Protein AF-I4DK26-F1 (afdb_monomer)

Organism: Papilio xuthus (NCBI:txid66420)

Structure (mmCIF, N/CA/C/O backbone):
data_AF-I4DK26-F1
#
_entry.id   AF-I4DK26-F1
#
loop_
_atom_site.group_PDB
_atom_site.id
_atom_site.type_symbol
_atom_site.label_atom_id
_atom_site.label_alt_id
_atom_site.label_comp_id
_atom_site.label_asym_id
_atom_site.label_entity_id
_atom_site.label_seq_id
_atom_site.pdbx_PDB_ins_code
_atom_site.Cartn_x
_atom_site.Cartn_y
_atom_site.Cartn_z
_atom_site.occupancy
_atom_site.B_iso_or_equiv
_atom_site.auth_seq_id
_atom_site.auth_comp_id
_atom_site.auth_asym_id
_atom_site.auth_atom_id
_atom_site.pdbx_PDB_model_num
ATOM 1 N N . MET A 1 1 ? -2.551 6.060 35.022 1.00 50.19 1 MET A N 1
ATOM 2 C CA . MET A 1 1 ? -3.423 5.705 33.881 1.00 50.19 1 MET A CA 1
ATOM 3 C C . MET A 1 1 ? -2.847 6.397 32.657 1.00 50.19 1 MET A C 1
ATOM 5 O O . MET A 1 1 ? -2.247 7.448 32.830 1.00 50.19 1 MET A O 1
ATOM 9 N N . ALA A 1 2 ? -2.868 5.751 31.491 1.00 61.41 2 ALA A N 1
ATOM 10 C CA . ALA A 1 2 ? -2.164 6.220 30.297 1.00 61.41 2 ALA A CA 1
ATOM 11 C C . ALA A 1 2 ? -2.879 7.431 29.673 1.00 61.41 2 ALA A C 1
ATOM 13 O O . ALA A 1 2 ? -3.603 7.293 28.690 1.00 61.41 2 ALA A O 1
ATOM 14 N N . ASP A 1 3 ? -2.693 8.604 30.271 1.00 63.66 3 ASP A N 1
ATOM 15 C CA . ASP A 1 3 ? -3.141 9.862 29.689 1.00 63.66 3 ASP A CA 1
ATOM 16 C C . ASP A 1 3 ? -2.248 10.172 28.477 1.00 63.66 3 ASP A C 1
ATOM 18 O O . ASP A 1 3 ? -1.029 10.296 28.605 1.00 63.66 3 ASP A O 1
ATOM 22 N N . ASN A 1 4 ? -2.880 10.263 27.300 1.00 82.31 4 ASN A N 1
ATOM 23 C CA . ASN A 1 4 ? -2.314 10.588 25.977 1.00 82.31 4 ASN A CA 1
ATOM 24 C C . ASN A 1 4 ? -1.722 9.430 25.147 1.00 82.31 4 ASN A C 1
ATOM 26 O O . ASN A 1 4 ? -0.639 9.548 24.571 1.00 82.31 4 ASN A O 1
ATOM 30 N N . MET A 1 5 ? -2.458 8.326 24.989 1.00 83.38 5 MET A N 1
ATOM 31 C CA . MET A 1 5 ? -2.145 7.344 23.939 1.00 83.38 5 MET A CA 1
ATOM 32 C C . MET A 1 5 ? -2.557 7.869 22.559 1.00 83.38 5 MET A C 1
ATOM 34 O O . MET A 1 5 ? -3.704 8.257 22.349 1.00 83.38 5 MET A O 1
ATOM 38 N N . THR A 1 6 ? -1.630 7.840 21.603 1.00 90.88 6 THR A N 1
ATOM 39 C CA . THR A 1 6 ? -1.899 8.166 20.198 1.00 90.88 6 THR A CA 1
ATOM 40 C C . THR A 1 6 ? -1.714 6.929 19.332 1.00 90.88 6 THR A C 1
ATOM 42 O O . THR A 1 6 ? -0.807 6.125 19.548 1.00 90.88 6 THR A O 1
ATOM 45 N N . GLN A 1 7 ? -2.590 6.765 18.342 1.00 93.12 7 GLN A N 1
ATOM 46 C CA . GLN A 1 7 ? -2.436 5.741 17.319 1.00 93.12 7 GLN A CA 1
ATOM 47 C C . GLN A 1 7 ? -1.818 6.381 16.077 1.00 93.12 7 GLN A C 1
ATOM 49 O O . GLN A 1 7 ? -2.447 7.197 15.410 1.00 93.12 7 GLN A O 1
ATOM 54 N N . LEU A 1 8 ? -0.574 6.008 15.780 1.00 94.56 8 LEU A N 1
ATOM 55 C CA . LEU A 1 8 ? 0.147 6.458 14.594 1.00 94.56 8 LEU A CA 1
ATOM 56 C C . LEU A 1 8 ? 0.211 5.329 13.572 1.00 94.56 8 LEU A C 1
ATOM 58 O O . LEU A 1 8 ? 0.556 4.191 13.895 1.00 94.56 8 LEU A O 1
ATOM 62 N N . VAL A 1 9 ? -0.089 5.663 12.322 1.00 95.38 9 VAL A N 1
ATOM 63 C CA . VAL A 1 9 ? -0.022 4.736 11.196 1.00 95.38 9 VAL A CA 1
ATOM 64 C C . VAL A 1 9 ? 0.969 5.292 10.188 1.00 95.38 9 VAL A C 1
ATOM 66 O O . VAL A 1 9 ? 0.790 6.389 9.666 1.00 95.38 9 VAL A O 1
ATOM 69 N N . ARG A 1 10 ? 2.027 4.530 9.908 1.00 95.44 10 ARG A N 1
ATOM 70 C CA . ARG A 1 10 ? 2.944 4.837 8.809 1.00 95.44 10 ARG A CA 1
ATOM 71 C C . ARG A 1 10 ? 2.345 4.315 7.509 1.00 95.44 10 ARG A C 1
ATOM 73 O O . ARG A 1 10 ? 1.998 3.137 7.434 1.00 95.44 10 ARG A O 1
ATOM 80 N N . ALA A 1 11 ? 2.273 5.185 6.510 1.00 96.69 11 ALA A N 1
ATOM 81 C CA . ALA A 1 11 ? 1.888 4.838 5.153 1.00 96.69 11 ALA A CA 1
ATOM 82 C C . ALA A 1 11 ? 3.021 5.190 4.186 1.00 96.69 11 ALA A C 1
ATOM 84 O O . ALA A 1 11 ? 3.682 6.216 4.344 1.00 96.69 11 ALA A O 1
ATOM 85 N N . GLU A 1 12 ? 3.229 4.343 3.184 1.00 97.00 12 GLU A N 1
ATOM 86 C CA . GLU A 1 12 ? 4.164 4.596 2.089 1.00 97.00 12 GLU A CA 1
ATOM 87 C C . GLU A 1 12 ? 3.394 4.583 0.777 1.00 97.00 12 GLU A C 1
ATOM 89 O O . GLU A 1 12 ? 2.796 3.568 0.414 1.00 97.00 12 GLU A O 1
ATOM 94 N N . ILE A 1 13 ? 3.392 5.727 0.094 1.00 97.19 13 ILE A N 1
ATOM 95 C CA . ILE A 1 13 ? 2.631 5.952 -1.134 1.00 97.19 13 ILE A CA 1
ATOM 96 C C . ILE A 1 13 ? 3.604 6.011 -2.312 1.00 97.19 13 ILE A C 1
ATOM 98 O O . ILE A 1 13 ? 4.636 6.681 -2.231 1.00 97.19 13 ILE A O 1
ATOM 102 N N . CYS A 1 14 ? 3.284 5.322 -3.409 1.00 96.56 14 CYS A N 1
ATOM 103 C CA . CYS A 1 14 ? 4.034 5.437 -4.657 1.00 96.56 14 CYS A CA 1
ATOM 104 C C . CYS A 1 14 ? 4.100 6.898 -5.129 1.00 96.56 14 CYS A C 1
ATOM 106 O O . CYS A 1 14 ? 3.071 7.534 -5.341 1.00 96.56 14 CYS A O 1
ATOM 108 N N . ALA A 1 15 ? 5.312 7.411 -5.348 1.00 95.94 15 ALA A N 1
ATOM 109 C CA . ALA A 1 15 ? 5.516 8.755 -5.891 1.00 95.94 15 ALA A CA 1
ATOM 110 C C . ALA A 1 15 ? 5.247 8.837 -7.406 1.00 95.94 15 ALA A C 1
ATOM 112 O O . ALA A 1 15 ? 4.944 9.905 -7.926 1.00 95.94 15 ALA A O 1
ATOM 113 N N . SER A 1 16 ? 5.381 7.713 -8.114 1.00 95.00 16 SER A N 1
ATOM 114 C CA . SER A 1 16 ? 5.155 7.5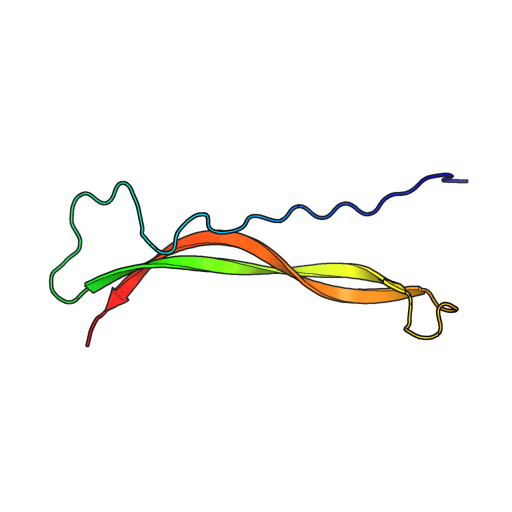88 -9.554 1.00 95.00 16 SER A CA 1
ATOM 115 C C . SER A 1 16 ? 4.644 6.187 -9.881 1.00 95.00 16 SER A C 1
ATOM 117 O O . SER A 1 16 ? 4.862 5.243 -9.119 1.00 95.00 16 SER A O 1
ATOM 119 N N . THR A 1 17 ? 3.979 6.053 -11.026 1.00 93.44 17 THR A N 1
ATOM 120 C CA . THR A 1 17 ? 3.619 4.768 -11.642 1.00 93.44 17 THR A CA 1
ATOM 121 C C . THR A 1 17 ? 4.755 4.183 -12.484 1.00 93.44 17 THR A C 1
ATOM 123 O O . THR A 1 17 ? 4.697 3.016 -12.866 1.00 93.44 17 THR A O 1
ATOM 126 N N . GLU A 1 18 ? 5.797 4.965 -12.762 1.00 92.44 18 GLU A N 1
ATOM 127 C CA . GLU A 1 18 ? 6.958 4.561 -13.554 1.00 92.44 18 GLU A CA 1
ATOM 128 C C . GLU A 1 18 ? 8.083 4.032 -12.658 1.00 92.44 18 GLU A C 1
ATOM 130 O O . GLU A 1 18 ? 8.373 4.583 -11.591 1.00 92.44 18 GLU A O 1
ATOM 135 N N . CYS A 1 19 ? 8.726 2.949 -13.094 1.00 92.88 19 CYS A N 1
ATOM 136 C CA . CYS A 1 19 ? 9.893 2.407 -12.412 1.00 92.88 19 CYS A CA 1
ATOM 137 C C . CYS A 1 19 ? 11.165 3.151 -12.828 1.00 92.88 19 CYS A C 1
ATOM 139 O O . CYS A 1 19 ? 11.425 3.321 -14.015 1.00 92.88 19 CYS A O 1
ATOM 141 N N . ASN A 1 20 ? 11.999 3.509 -11.851 1.00 90.00 20 ASN A N 1
ATOM 142 C CA . ASN A 1 20 ? 13.306 4.126 -12.082 1.00 90.00 20 ASN A CA 1
ATOM 143 C C . ASN A 1 20 ? 14.449 3.123 -11.877 1.00 90.00 20 ASN A C 1
ATOM 145 O O . ASN A 1 20 ? 14.321 2.175 -11.104 1.00 90.00 20 ASN A O 1
ATOM 149 N N . GLY A 1 21 ? 15.587 3.362 -12.536 1.00 87.44 21 GLY A N 1
ATOM 150 C CA . GLY A 1 21 ? 16.813 2.576 -12.333 1.00 87.44 21 GLY A CA 1
ATOM 151 C C . GLY A 1 21 ? 16.812 1.189 -12.985 1.00 87.44 21 GLY A C 1
ATOM 152 O O . GLY A 1 21 ? 17.606 0.335 -12.598 1.00 87.44 21 GLY A O 1
ATOM 153 N N . LEU A 1 22 ? 15.935 0.949 -13.962 1.00 87.31 22 LEU A N 1
ATOM 154 C CA . LEU A 1 22 ? 15.937 -0.283 -14.748 1.00 87.31 22 LEU A CA 1
ATOM 155 C C . LEU A 1 22 ? 16.943 -0.160 -15.899 1.00 87.31 22 LEU A C 1
ATOM 157 O O . LEU A 1 22 ? 16.832 0.749 -16.716 1.00 87.31 22 LEU A O 1
ATOM 161 N N . CYS A 1 23 ? 17.914 -1.074 -15.981 1.00 82.56 23 CYS A N 1
ATOM 162 C CA . CYS A 1 23 ? 18.895 -1.076 -17.073 1.00 82.56 23 CYS A CA 1
ATOM 163 C C . CYS A 1 23 ? 18.253 -1.468 -18.412 1.00 82.56 23 CYS A C 1
ATOM 165 O O . CYS A 1 23 ? 18.455 -0.799 -19.420 1.00 82.56 23 CYS A O 1
ATOM 167 N N . THR A 1 24 ? 17.474 -2.551 -18.417 1.00 87.38 24 THR A N 1
ATOM 168 C CA . THR A 1 24 ? 16.764 -3.070 -19.592 1.00 87.38 24 THR A CA 1
ATOM 169 C C . THR A 1 24 ? 15.557 -3.894 -19.148 1.00 87.38 24 THR A C 1
ATOM 171 O O . THR A 1 24 ? 15.623 -4.633 -18.166 1.00 87.38 24 THR A O 1
ATOM 174 N N . ILE A 1 25 ? 14.453 -3.779 -19.889 1.00 89.88 25 ILE A N 1
ATOM 175 C CA . ILE A 1 25 ? 13.258 -4.618 -19.730 1.00 89.88 25 ILE A CA 1
ATOM 176 C C . ILE A 1 25 ? 13.191 -5.552 -20.949 1.00 89.88 25 ILE A C 1
ATOM 178 O O . ILE A 1 25 ? 13.364 -5.069 -22.071 1.00 89.88 25 ILE A O 1
ATOM 182 N N . PRO A 1 26 ? 12.978 -6.870 -20.773 1.00 90.31 26 PRO A N 1
ATOM 183 C CA . PRO A 1 26 ? 12.850 -7.795 -21.894 1.00 90.31 26 PRO A CA 1
ATOM 184 C C . PRO A 1 26 ? 11.716 -7.411 -22.855 1.00 90.31 26 PRO A C 1
ATOM 186 O O . PRO A 1 26 ? 10.681 -6.887 -22.439 1.00 90.31 26 PRO A O 1
ATOM 189 N N . LEU A 1 27 ? 11.890 -7.720 -24.143 1.00 90.56 27 LEU A N 1
ATOM 190 C CA . LEU A 1 27 ? 10.843 -7.526 -25.149 1.00 90.56 27 LEU A CA 1
ATOM 191 C C . LEU A 1 27 ? 9.565 -8.271 -24.745 1.00 90.56 27 LEU A C 1
ATOM 193 O O . LEU A 1 27 ? 9.617 -9.415 -24.297 1.00 90.56 27 LEU A O 1
ATOM 197 N N . GLY A 1 28 ? 8.421 -7.610 -24.910 1.00 92.25 28 GLY A N 1
ATOM 198 C CA . GLY A 1 28 ? 7.124 -8.151 -24.499 1.00 92.25 28 GLY A CA 1
ATOM 199 C C . GLY A 1 28 ? 6.805 -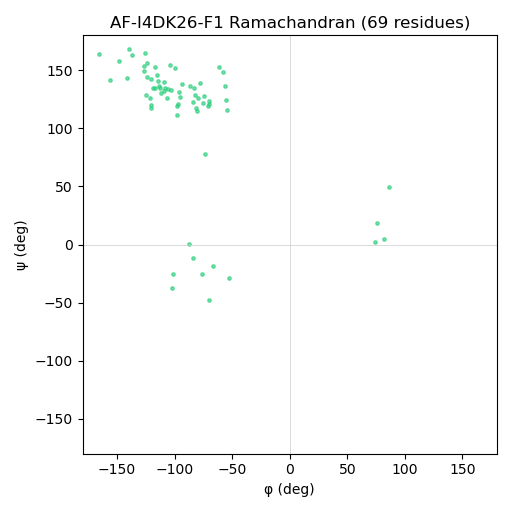7.977 -23.012 1.00 92.25 28 GLY A C 1
ATOM 200 O O . GLY A 1 28 ? 5.760 -8.445 -22.580 1.00 92.25 28 GLY A O 1
ATOM 201 N N . TYR A 1 29 ? 7.645 -7.287 -22.235 1.00 93.06 29 TYR A N 1
ATOM 202 C CA . TYR A 1 29 ? 7.342 -6.917 -20.853 1.00 93.06 29 TYR A CA 1
ATOM 203 C C . TYR A 1 29 ? 7.277 -5.398 -20.682 1.00 93.06 29 TYR A C 1
ATOM 205 O O . TYR A 1 29 ? 7.916 -4.637 -21.408 1.00 93.06 29 TYR A O 1
ATOM 213 N N . SER A 1 30 ? 6.502 -4.948 -19.702 1.00 92.75 30 SER A N 1
ATOM 214 C CA . SER A 1 30 ? 6.483 -3.570 -19.217 1.00 92.75 30 SER A CA 1
ATOM 215 C C . SER A 1 30 ? 6.699 -3.552 -17.710 1.00 92.75 30 SER A C 1
ATOM 217 O O . SER A 1 30 ? 6.433 -4.528 -17.011 1.00 92.75 30 SER A O 1
ATOM 219 N N . SER A 1 31 ? 7.231 -2.451 -17.190 1.00 94.38 31 SER A N 1
ATOM 220 C CA . SER A 1 31 ? 7.392 -2.253 -15.752 1.00 94.38 31 SER A CA 1
ATOM 221 C C . SER A 1 31 ? 6.427 -1.192 -15.258 1.00 94.38 31 SER A C 1
ATOM 223 O O . SER A 1 31 ? 6.297 -0.147 -15.897 1.00 94.38 31 SER A O 1
ATOM 225 N N . ARG A 1 32 ? 5.826 -1.408 -14.091 1.00 94.81 32 ARG A N 1
ATOM 226 C CA . ARG A 1 32 ? 5.038 -0.386 -13.400 1.00 94.81 32 ARG A CA 1
ATOM 227 C C . ARG A 1 32 ? 5.252 -0.450 -11.896 1.00 94.81 32 ARG A C 1
ATOM 229 O O . ARG A 1 32 ? 5.384 -1.531 -11.321 1.00 94.81 32 ARG A O 1
ATOM 236 N N . CYS A 1 33 ? 5.269 0.710 -11.262 1.00 96.25 33 CYS A N 1
ATOM 237 C CA . CYS A 1 33 ? 5.220 0.820 -9.814 1.00 96.25 33 CYS A CA 1
ATOM 238 C C . CYS A 1 33 ? 3.792 0.533 -9.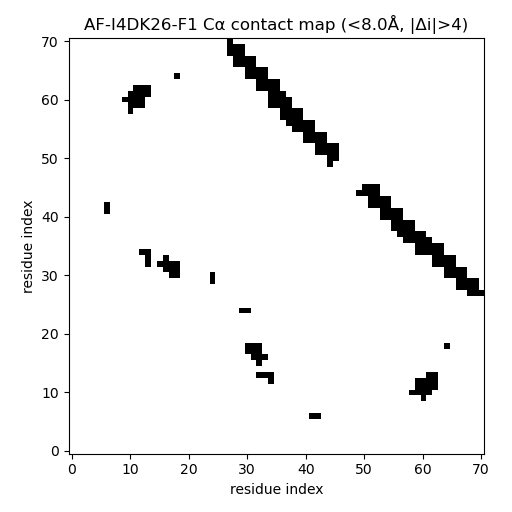341 1.00 96.25 33 CYS A C 1
ATOM 240 O O . CYS A 1 33 ? 2.842 1.200 -9.748 1.00 96.25 33 CYS A O 1
ATOM 242 N N . GLU A 1 34 ? 3.643 -0.473 -8.485 1.00 96.06 34 GLU A N 1
ATOM 243 C CA . GLU A 1 34 ? 2.369 -0.858 -7.894 1.00 96.06 34 GLU A CA 1
ATOM 244 C C . GLU A 1 34 ? 2.363 -0.571 -6.396 1.00 96.06 34 GLU A C 1
ATOM 246 O O . GLU A 1 34 ? 3.258 -0.995 -5.656 1.00 96.06 34 GLU A O 1
ATOM 251 N N . GLN A 1 35 ? 1.306 0.103 -5.943 1.00 97.56 35 GLN A N 1
ATOM 252 C CA . GLN A 1 35 ? 1.045 0.302 -4.527 1.00 97.56 35 GLN A CA 1
ATOM 253 C C . GLN A 1 35 ? 0.633 -1.025 -3.891 1.00 97.56 35 GLN A C 1
ATOM 255 O O . GLN A 1 35 ? -0.355 -1.641 -4.296 1.00 97.56 35 GLN A O 1
ATOM 260 N N . LYS A 1 36 ? 1.360 -1.448 -2.859 1.00 97.38 36 LYS A N 1
ATOM 261 C CA . LYS A 1 36 ? 0.961 -2.583 -2.026 1.00 97.38 36 LYS A CA 1
ATOM 262 C C . LYS A 1 36 ? 0.305 -2.083 -0.745 1.00 97.38 36 LYS A C 1
ATOM 264 O O . LYS A 1 36 ? 0.587 -0.977 -0.272 1.00 97.38 36 LYS A O 1
ATOM 269 N N . TYR A 1 37 ? -0.583 -2.908 -0.204 1.00 97.81 37 TYR A N 1
ATOM 270 C CA . TYR A 1 37 ? -1.349 -2.604 0.995 1.00 97.81 37 TYR A CA 1
ATOM 271 C C . TYR A 1 37 ? -1.186 -3.714 2.021 1.00 97.81 37 TYR A C 1
ATOM 273 O O . TYR A 1 37 ? -1.052 -4.889 1.678 1.00 97.81 37 TYR A O 1
ATOM 281 N N . ILE A 1 38 ? -1.261 -3.332 3.290 1.00 97.25 38 ILE A N 1
ATOM 282 C CA . ILE A 1 38 ? -1.282 -4.252 4.421 1.00 97.25 38 ILE A CA 1
ATOM 283 C C . ILE A 1 38 ? -2.526 -3.993 5.262 1.00 97.25 38 ILE A C 1
ATOM 285 O O . ILE A 1 38 ? -2.938 -2.846 5.435 1.00 97.25 38 ILE A O 1
ATOM 289 N N . GLN A 1 39 ? -3.105 -5.053 5.818 1.00 97.75 39 GLN A N 1
ATOM 290 C CA . GLN A 1 39 ? -4.167 -4.917 6.807 1.00 97.75 39 GLN A CA 1
ATOM 291 C C . GLN A 1 39 ? -3.567 -4.588 8.174 1.00 97.75 39 GLN A C 1
ATOM 293 O O . GLN A 1 39 ? -2.698 -5.302 8.682 1.00 97.75 39 GLN A O 1
ATOM 298 N N . LYS A 1 40 ? -4.040 -3.505 8.789 1.00 96.44 40 LYS A N 1
ATOM 299 C CA . LYS A 1 40 ? -3.709 -3.124 10.164 1.00 96.44 40 LYS A CA 1
ATOM 300 C C . LYS A 1 40 ? -4.976 -3.110 11.001 1.00 96.44 40 LYS A C 1
ATOM 302 O O . LYS A 1 40 ? -5.986 -2.557 10.583 1.00 96.44 40 LYS A O 1
ATOM 307 N N . ARG A 1 41 ? -4.901 -3.699 12.196 1.00 97.00 41 ARG A N 1
ATOM 308 C CA . ARG A 1 41 ? -5.968 -3.604 13.192 1.00 97.00 41 ARG A CA 1
ATOM 309 C C . ARG A 1 41 ? -5.831 -2.282 13.938 1.00 97.00 41 ARG A C 1
ATOM 311 O O . ARG A 1 41 ? -4.811 -2.070 14.590 1.00 97.00 41 ARG A O 1
ATOM 318 N N . LEU A 1 42 ? -6.834 -1.420 13.828 1.00 96.69 42 LEU A N 1
ATOM 319 C CA . LEU A 1 42 ? -6.845 -0.076 14.409 1.00 96.69 42 LEU A CA 1
ATOM 320 C C . LEU A 1 42 ? -8.087 0.120 15.280 1.00 96.69 42 LEU A C 1
ATOM 322 O O . LEU A 1 42 ? -9.024 -0.673 15.208 1.00 96.69 42 LEU A O 1
ATOM 326 N N . VAL A 1 43 ? -8.069 1.161 16.113 1.00 95.31 43 VAL A N 1
ATOM 327 C CA . VAL A 1 43 ? -9.229 1.548 16.924 1.00 95.31 43 VAL A CA 1
ATOM 328 C C . VAL A 1 43 ? -9.962 2.631 16.147 1.00 95.31 43 VAL A C 1
ATOM 330 O O . VAL A 1 43 ? -9.351 3.619 15.749 1.00 95.31 43 VAL A O 1
ATOM 333 N N . ALA A 1 44 ? -11.255 2.442 15.927 1.00 94.00 44 ALA A N 1
ATOM 334 C CA . ALA A 1 44 ? -12.113 3.369 15.212 1.00 94.00 44 ALA A CA 1
ATOM 335 C C . ALA A 1 44 ? -13.305 3.770 16.079 1.00 94.00 44 ALA A C 1
ATOM 337 O O . ALA A 1 44 ? -13.694 3.055 17.004 1.00 94.00 44 ALA A O 1
ATOM 338 N N . LEU A 1 45 ? -13.876 4.929 15.770 1.00 94.25 45 LEU A N 1
ATOM 339 C CA . LEU A 1 45 ? -15.105 5.412 16.378 1.00 94.25 45 LEU A CA 1
ATOM 340 C C . LEU A 1 45 ? -16.277 5.061 15.463 1.00 94.25 45 LEU A C 1
ATOM 342 O O . LEU A 1 45 ? -16.220 5.289 14.254 1.00 94.25 45 LEU A O 1
ATOM 346 N N . GLU A 1 46 ? -17.325 4.478 16.031 1.00 93.62 46 GLU A N 1
ATOM 347 C CA . GLU A 1 46 ? -18.570 4.208 15.316 1.00 93.62 46 GLU A CA 1
ATOM 348 C C . GLU A 1 46 ? -19.206 5.518 14.824 1.00 93.62 46 GLU A C 1
ATOM 350 O O . GLU A 1 46 ? -19.038 6.569 15.441 1.00 93.62 46 GLU A O 1
ATOM 355 N N . THR A 1 47 ? -19.989 5.470 13.742 1.00 92.12 47 THR A N 1
ATOM 356 C CA . THR A 1 47 ? -20.710 6.631 13.186 1.00 92.12 47 THR A CA 1
ATOM 357 C C . THR A 1 47 ? -21.574 7.362 14.220 1.00 92.12 47 THR A C 1
ATOM 359 O O . THR A 1 47 ? -21.766 8.569 14.114 1.00 92.12 47 THR A O 1
ATOM 362 N N . SER A 1 48 ? -22.072 6.647 15.235 1.00 93.50 48 SER A N 1
ATOM 363 C CA . SER A 1 48 ? -22.841 7.210 16.350 1.00 93.50 48 SER A CA 1
ATOM 364 C C . SER A 1 48 ? -22.017 8.136 17.258 1.00 93.50 48 SER A C 1
ATOM 366 O O . SER A 1 48 ? -22.589 8.898 18.033 1.00 93.50 48 SER A O 1
ATOM 368 N N . GLY A 1 49 ? -20.684 8.046 17.201 1.00 91.12 49 GLY A N 1
ATOM 369 C CA . GLY A 1 49 ? -19.756 8.762 18.071 1.00 91.12 49 GLY A CA 1
ATOM 370 C C . GLY A 1 49 ? -19.673 8.219 19.501 1.00 91.12 49 GLY A C 1
ATOM 371 O O . GLY A 1 49 ? -18.960 8.795 20.317 1.00 91.12 49 GLY A O 1
ATOM 372 N N . GLN A 1 50 ? -20.391 7.140 19.825 1.00 93.12 50 GLN A N 1
ATOM 373 C CA . GLN A 1 50 ? -20.543 6.662 21.206 1.00 93.12 50 GLN A CA 1
ATOM 374 C C . GLN A 1 50 ? -19.649 5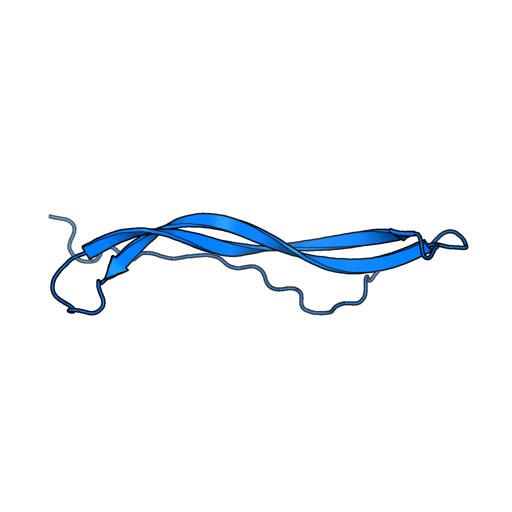.466 21.538 1.00 93.12 50 GLN A C 1
ATOM 376 O O . GLN A 1 50 ? -19.287 5.274 22.699 1.00 93.12 50 GLN A O 1
ATOM 381 N N . THR A 1 51 ? -19.269 4.679 20.530 1.00 94.31 51 THR A N 1
ATOM 382 C CA . THR A 1 51 ? -18.585 3.400 20.738 1.00 94.31 51 THR A CA 1
ATOM 383 C C . THR A 1 51 ? -17.272 3.342 19.972 1.00 94.31 51 THR A C 1
ATOM 385 O O . THR A 1 51 ? -17.232 3.570 18.762 1.00 94.31 51 THR A O 1
ATOM 388 N N . LEU A 1 52 ? -16.195 2.987 20.674 1.00 93.75 52 LEU A N 1
ATOM 389 C CA . LEU A 1 52 ? -14.935 2.594 20.050 1.00 93.75 52 LEU A CA 1
ATOM 390 C C . LEU A 1 52 ? -14.964 1.099 19.728 1.00 93.75 52 LEU A C 1
ATOM 392 O O . LEU A 1 52 ? -15.365 0.287 20.561 1.00 93.75 52 LEU A O 1
ATOM 396 N N . TYR A 1 53 ? -14.491 0.730 18.545 1.00 94.75 53 TYR A N 1
ATOM 397 C CA . TYR A 1 53 ? -14.360 -0.660 18.114 1.00 94.75 53 TYR A CA 1
ATOM 398 C C . TYR A 1 53 ? -13.023 -0.880 17.406 1.00 94.75 53 TYR A C 1
ATOM 400 O O . TYR A 1 53 ? -12.344 0.071 17.017 1.00 94.75 53 TYR A O 1
ATOM 408 N N . THR A 1 54 ? -12.609 -2.140 17.264 1.00 96.12 54 THR A N 1
ATOM 409 C CA . THR A 1 54 ? -11.414 -2.485 16.485 1.00 96.12 54 THR A CA 1
ATOM 410 C C . THR A 1 54 ? -11.801 -3.048 15.133 1.00 96.12 54 THR A C 1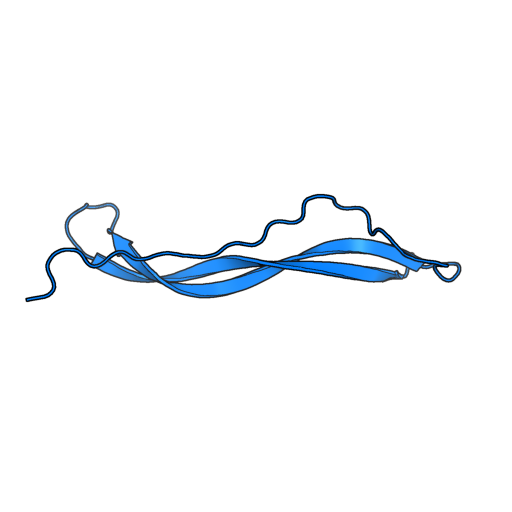
ATOM 412 O O . THR A 1 54 ? -12.590 -3.992 15.089 1.00 96.12 54 THR A O 1
ATOM 415 N N . ASP A 1 55 ? -11.170 -2.563 14.072 1.00 95.88 55 ASP A N 1
ATOM 416 C CA . ASP A 1 55 ? -11.397 -3.056 12.712 1.00 95.88 55 ASP A CA 1
ATOM 417 C C . ASP A 1 55 ? -10.086 -3.165 11.923 1.00 95.88 55 ASP A C 1
ATOM 419 O O . ASP A 1 55 ? -9.029 -2.715 12.380 1.00 95.88 55 ASP A O 1
ATOM 423 N N . LEU A 1 56 ? -10.140 -3.818 10.765 1.00 97.00 56 LEU A N 1
ATOM 424 C CA . LEU A 1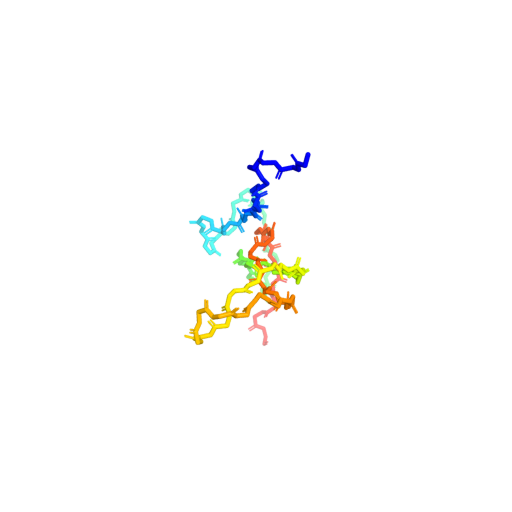 56 ? -9.036 -3.986 9.833 1.00 97.00 56 LEU A CA 1
ATOM 425 C C . LEU A 1 56 ? -9.103 -2.936 8.725 1.00 97.00 56 LEU A C 1
ATOM 427 O O . LEU A 1 56 ? -10.030 -2.906 7.923 1.00 97.00 56 LEU A O 1
ATOM 431 N N . PHE A 1 57 ? -8.045 -2.139 8.620 1.00 96.56 57 PHE A N 1
ATOM 432 C CA . PHE A 1 57 ? -7.901 -1.111 7.596 1.00 96.56 57 PHE A CA 1
ATOM 433 C C . PHE A 1 57 ? -6.768 -1.471 6.647 1.00 96.56 57 PHE A C 1
ATOM 435 O O . PHE A 1 57 ? -5.687 -1.884 7.078 1.00 96.56 57 PHE A O 1
ATOM 442 N N . TRP A 1 58 ? -7.004 -1.292 5.350 1.00 97.56 58 TRP A N 1
ATOM 443 C CA . TRP A 1 58 ? -5.970 -1.416 4.331 1.00 97.56 58 TRP A CA 1
ATOM 444 C C . TRP A 1 58 ? -5.151 -0.133 4.270 1.00 97.56 58 TRP A C 1
ATOM 446 O O . TRP A 1 58 ? -5.662 0.924 3.908 1.00 97.56 58 TRP A O 1
ATOM 456 N N . ILE A 1 59 ? -3.872 -0.235 4.613 1.00 97.81 59 ILE A N 1
ATOM 457 C CA . ILE A 1 59 ? -2.949 0.897 4.647 1.00 97.81 59 ILE A CA 1
ATOM 458 C C . ILE A 1 59 ? -1.901 0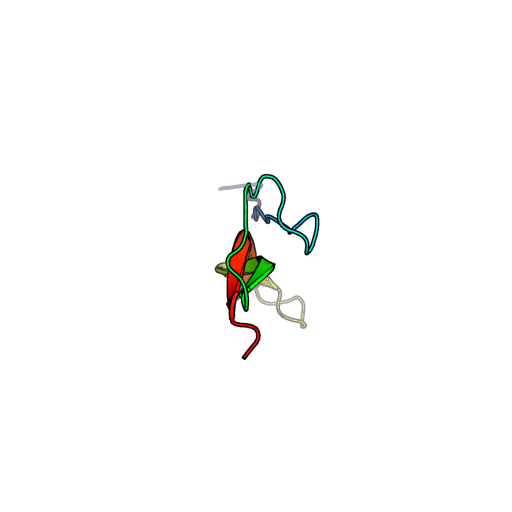.727 3.541 1.00 97.81 59 ILE A C 1
ATOM 460 O O . ILE A 1 59 ? -1.353 -0.375 3.416 1.00 97.81 59 ILE A O 1
ATOM 464 N N . PRO A 1 60 ? -1.588 1.783 2.763 1.00 98.00 60 PRO A N 1
ATO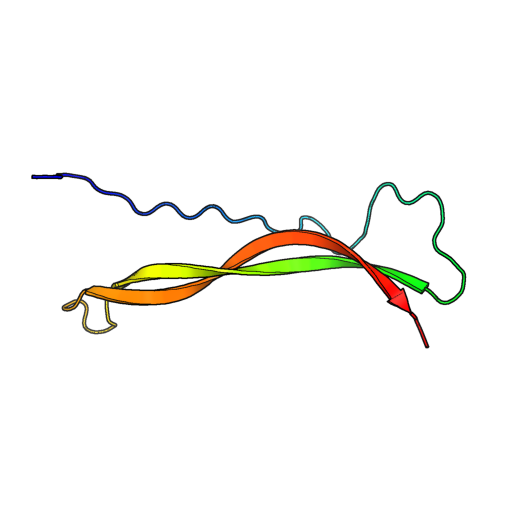M 465 C CA . PRO A 1 60 ? -0.470 1.780 1.820 1.00 98.00 60 PRO A CA 1
ATOM 466 C C . PRO A 1 60 ? 0.833 1.412 2.538 1.00 98.00 60 PRO A C 1
ATOM 468 O O . PRO A 1 60 ? 1.265 2.129 3.439 1.00 98.00 60 PRO A O 1
ATOM 471 N N . SER A 1 61 ? 1.442 0.279 2.189 1.00 97.12 61 SER A N 1
ATOM 472 C CA . SER A 1 61 ? 2.582 -0.266 2.939 1.00 97.12 61 SER A CA 1
ATOM 473 C C . SER A 1 61 ? 3.927 -0.029 2.275 1.00 97.12 61 SER A C 1
ATOM 475 O O . SER A 1 61 ? 4.911 0.165 2.977 1.00 97.12 61 SER A O 1
ATOM 477 N N . CYS A 1 62 ? 3.979 -0.114 0.946 1.00 96.12 62 CYS A N 1
ATOM 478 C CA . CYS A 1 62 ? 5.183 0.097 0.153 1.00 96.12 62 CYS A CA 1
ATOM 479 C C . CYS A 1 62 ? 4.827 0.272 -1.327 1.00 96.12 62 CYS A C 1
ATOM 481 O O . CYS A 1 62 ? 3.739 -0.104 -1.775 1.00 96.12 62 CYS A O 1
ATOM 483 N N . CYS A 1 63 ? 5.785 0.795 -2.088 1.00 96.25 63 CYS A N 1
ATOM 484 C CA . CYS A 1 63 ? 5.726 0.853 -3.540 1.00 96.25 63 CYS A CA 1
ATOM 485 C C . CYS A 1 63 ? 6.689 -0.176 -4.141 1.00 96.25 63 CYS A C 1
ATOM 487 O O . CYS A 1 63 ? 7.874 -0.173 -3.807 1.00 96.25 63 CYS A O 1
ATOM 489 N N . GLN A 1 64 ? 6.197 -1.049 -5.022 1.00 95.44 64 GLN A N 1
ATOM 490 C CA . GLN A 1 64 ? 7.008 -2.096 -5.645 1.00 95.44 64 GLN A CA 1
ATOM 491 C C . GLN A 1 64 ? 6.990 -1.969 -7.168 1.00 95.44 64 GLN A C 1
ATOM 493 O O . GLN A 1 64 ? 5.926 -2.010 -7.785 1.00 95.44 64 GLN A O 1
ATOM 498 N N . CYS A 1 65 ? 8.171 -1.909 -7.786 1.00 94.94 65 CYS A N 1
ATOM 499 C CA . CYS A 1 65 ? 8.283 -2.068 -9.231 1.00 94.94 65 CYS A CA 1
ATOM 500 C C . CYS A 1 65 ? 7.995 -3.523 -9.627 1.00 94.94 65 CYS A C 1
ATOM 502 O O . CYS A 1 65 ? 8.671 -4.446 -9.169 1.00 94.94 65 CYS A O 1
ATOM 504 N N . THR A 1 66 ? 6.989 -3.719 -10.474 1.00 93.94 66 THR A N 1
ATOM 505 C CA . THR A 1 66 ? 6.571 -5.029 -10.980 1.00 93.94 66 THR A CA 1
ATOM 506 C C . THR A 1 66 ? 6.767 -5.068 -12.488 1.00 93.94 66 THR A C 1
ATOM 508 O O . THR A 1 66 ? 6.396 -4.125 -13.185 1.00 93.94 66 THR A O 1
ATOM 511 N N . ILE A 1 67 ? 7.347 -6.159 -12.989 1.00 92.94 67 ILE A N 1
ATOM 512 C CA . ILE A 1 67 ? 7.508 -6.415 -14.421 1.00 92.94 67 ILE A CA 1
ATOM 513 C C . ILE A 1 67 ? 6.368 -7.341 -14.853 1.00 92.94 67 ILE A C 1
ATOM 515 O O . ILE A 1 67 ? 6.236 -8.447 -14.331 1.00 92.94 67 ILE A O 1
ATOM 519 N N . VAL A 1 68 ? 5.533 -6.876 -15.777 1.00 92.12 68 VAL A N 1
ATOM 520 C CA . VAL A 1 68 ? 4.351 -7.580 -16.285 1.00 92.12 68 VAL A CA 1
ATOM 521 C C . VAL A 1 68 ? 4.524 -7.901 -17.764 1.00 92.12 68 VAL A C 1
ATOM 523 O O . VAL A 1 68 ? 5.178 -7.160 -18.495 1.00 92.12 68 VAL A O 1
ATOM 526 N N . ASN A 1 69 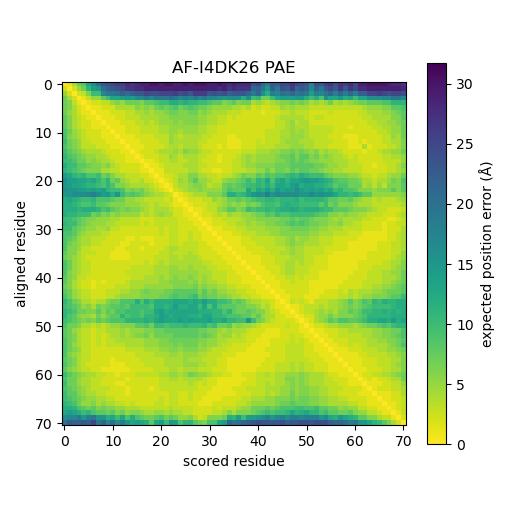? 3.978 -9.033 -18.198 1.00 92.19 69 ASN A N 1
ATOM 527 C CA . ASN A 1 69 ? 3.972 -9.421 -19.605 1.00 92.19 69 ASN A CA 1
ATOM 528 C C . ASN A 1 69 ? 2.869 -8.639 -20.346 1.00 92.19 69 ASN A C 1
ATOM 530 O O . ASN A 1 69 ? 1.786 -8.456 -19.797 1.00 92.19 69 ASN A O 1
ATOM 534 N N . ASN A 1 70 ? 3.156 -8.173 -21.560 1.00 84.69 70 ASN A N 1
ATOM 535 C CA . ASN A 1 70 ? 2.244 -7.388 -22.397 1.00 84.69 70 ASN A CA 1
ATOM 536 C C . ASN A 1 70 ? 1.324 -8.251 -23.289 1.00 84.69 70 ASN A C 1
ATOM 538 O O . ASN A 1 70 ? 0.580 -7.678 -24.082 1.00 84.69 70 ASN A O 1
ATOM 542 N N . ASN A 1 71 ? 1.422 -9.586 -23.211 1.00 65.81 71 ASN A N 1
ATOM 543 C CA . ASN A 1 71 ? 0.592 -10.540 -23.960 1.00 65.81 71 ASN A CA 1
ATOM 544 C C . ASN A 1 71 ? -0.861 -10.583 -23.478 1.00 65.81 71 ASN A C 1
ATOM 546 O O . ASN A 1 71 ? -1.072 -10.675 -22.247 1.00 65.81 71 ASN A O 1
#

Solvent-accessible surface area (backbone atoms only — not comparable to full-atom values): 4736 Å² total; per-residue (Å²): 128,86,83,83,83,78,91,83,80,87,68,33,74,58,91,51,58,66,61,79,92,72,92,79,74,60,91,65,46,47,66,33,33,41,75,40,68,42,79,42,82,44,81,44,70,41,96,86,72,80,48,79,47,76,48,78,44,80,38,41,59,36,60,42,75,42,81,42,72,72,123

InterPro domains:
  IPR029034 Cystine-knot cytokine [G3DSA:2.10.90.10] (1-71)
  IPR029034 Cystine-knot cytokine [SSF57501] (4-69)
  IPR032104 Spaetzle [PF16077] (3-67)
  IPR052444 Spaetzle/Toll ligand-like [PTHR23199] (3-69)

Radius of gyration: 19.09 Å; Cα contacts (8 Å, |Δi|>4): 112; chains: 1; bounding box: 42×21×59 Å

Sequence (71 aa):
MADNMTQLVRAEICASTECNGLCTIPLGYSSRCEQKYIQKRLVALETSGQTLYTDLFWIPSCCQCTIVNNN

Foldseek 3Di:
DDDDDDDDDDAEDDPAQADPDDPDADPQKDKTKDFDWDWDWDWDADPVNPDIDTDTDTGRHYIDIDIGGND

pLDDT: mean 91.84, std 8.63, range [50.19, 98.0]

Secondary structure (DSSP, 8-state):
--TT----------S-SSPPS-S---TTEEEEEEEEEEEEEEEEE-TTSS-EEEEEEEEEEEEEEEEEE--

Mean predicted aligned error: 5.6 Å

Nearest PDB structures (foldseek):
  7b1c-assembly1_D  TM=6.071E-01  e=2.270E-02  Aedes aegypti
  4efv-assembly1_A  TM=5.871E-01  e=2.514E-01  Lama glama
  5svn-assembly1_B  TM=3.150E-01  e=9.689E-01  Homo sapiens
  7e3n-assembly1_A-2  TM=3.196E-01  e=1.299E+00  Trypanosoma brucei brucei TREU927
  6ajc-assembly2_D  TM=3.182E-01  e=1.461E+00  Trypanosoma cruzi strain CL Brener